Protein AF-A0A5B7CCW6-F1 (afdb_monomer)

Secondary structure (DSSP, 8-state):
-----PPPP---------TTS-SS-TTS----TT---B-TTSS-BBPTTT-SB--GGGGS----TTS----HHHHHHH-TTSTT--HHHHHHHHSTT--HHHHHHHHHHHHHHHHHHHHHHHHHHHHHHHHHHHHHHHHHHHHHHHHHHHH-TTTT-HHHHHHHHT-

Mean predicted aligned error: 13.98 Å

Organism: Davidia involucrata (NCBI:txid16924)

Solvent-accessible surface area (backbone atoms only — not comparable to full-atom values): 10488 Å² total; per-residue (Å²): 138,84,82,83,80,77,79,81,76,81,76,77,80,78,76,79,74,71,84,82,80,75,84,78,80,90,79,68,80,81,65,66,92,86,65,75,47,60,39,80,50,70,84,45,44,36,38,86,72,73,49,28,57,66,53,93,76,71,84,77,66,99,74,78,94,83,79,60,82,66,53,71,68,61,48,42,22,53,32,88,88,38,95,64,42,35,70,67,59,29,46,59,53,38,39,62,88,56,53,72,68,57,52,52,52,13,51,53,49,39,55,50,50,54,53,51,52,53,50,52,54,53,47,53,47,67,73,43,46,66,58,53,53,51,53,48,52,53,51,54,52,51,52,53,51,53,50,52,42,52,67,33,91,91,44,87,6,66,69,53,51,50,54,66,73,67,107

InterPro domains:
  IPR029175 Exocyst complex component EXOC2/Sec5 [PTHR13043] (1-166)
  IPR039481 Exocyst complex component EXOC2/Sec5, N-terminal domain [PF15469] (39-164)

Foldseek 3Di:
DDDDDDDDDPPPDPPDPPPPPPPDDPDDDDDDPPPQCQDLLNPATQDLQQRAHDDPPVPPDPDDPDDRRDDPLLSLCLDPPHPNHDPVSVCCRHVVPPDPVSVVSSVVVSVVVVVVVVVVVVVVCVVCVVVVVVVVVVVVVVVVVLVCQLPPCVHPRVVNVVVVVVD

Structure (mmCIF, N/CA/C/O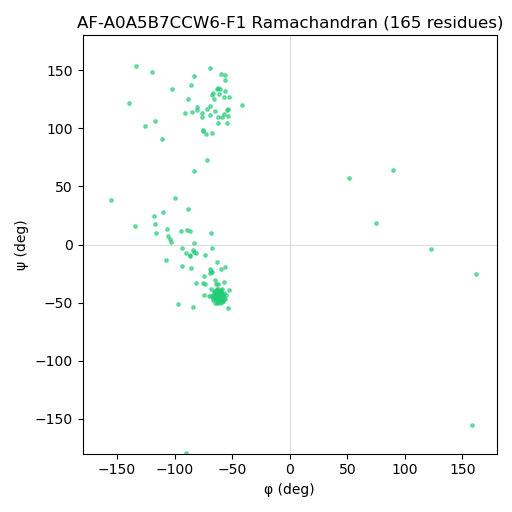 backbone):
data_AF-A0A5B7CCW6-F1
#
_entry.id   AF-A0A5B7CCW6-F1
#
loop_
_atom_site.group_PDB
_atom_site.id
_atom_site.type_symbol
_atom_site.label_atom_id
_atom_site.label_alt_id
_atom_site.label_comp_id
_atom_site.label_asym_id
_atom_site.label_entity_id
_atom_site.label_seq_id
_atom_site.pdbx_PDB_ins_code
_atom_site.Cartn_x
_atom_site.Cartn_y
_atom_site.Cartn_z
_atom_site.occupancy
_atom_site.B_iso_or_equiv
_atom_site.auth_seq_id
_atom_site.auth_comp_id
_atom_site.auth_asym_id
_atom_site.auth_atom_id
_atom_site.pdbx_PDB_model_num
ATOM 1 N N . MET A 1 1 ? 16.030 21.202 -33.478 1.00 41.12 1 MET A N 1
ATOM 2 C CA . MET A 1 1 ? 15.443 21.831 -32.276 1.00 41.12 1 MET A CA 1
ATOM 3 C C . MET A 1 1 ? 15.496 20.789 -31.166 1.00 41.12 1 MET A C 1
ATOM 5 O O . MET A 1 1 ? 14.876 19.748 -31.320 1.00 41.12 1 MET A O 1
ATOM 9 N N . ARG A 1 2 ? 16.360 20.967 -30.157 1.00 43.88 2 ARG A N 1
ATOM 10 C CA . ARG A 1 2 ? 16.484 20.041 -29.016 1.00 43.88 2 ARG A CA 1
ATOM 11 C C . ARG A 1 2 ? 15.536 20.531 -27.929 1.00 43.88 2 ARG A C 1
ATOM 13 O O . ARG A 1 2 ? 15.749 21.617 -27.403 1.00 43.88 2 ARG A O 1
ATOM 20 N N . GLU A 1 3 ? 14.499 19.761 -27.634 1.00 42.59 3 GLU A N 1
ATOM 21 C CA . GLU A 1 3 ? 13.598 20.063 -26.525 1.00 42.59 3 GLU A CA 1
ATOM 22 C C . GLU A 1 3 ? 14.232 19.599 -25.212 1.00 42.59 3 GLU A C 1
ATOM 24 O O . GLU A 1 3 ? 14.494 18.414 -24.997 1.00 42.59 3 GLU A O 1
ATOM 29 N N . THR A 1 4 ? 14.520 20.560 -24.341 1.00 48.72 4 THR A N 1
ATOM 30 C CA . THR A 1 4 ? 15.024 20.341 -22.987 1.00 48.72 4 THR A CA 1
ATOM 31 C C . THR A 1 4 ? 13.864 19.855 -22.117 1.00 48.72 4 THR A C 1
ATOM 33 O O . THR A 1 4 ? 13.042 20.649 -21.665 1.00 48.72 4 THR A O 1
ATOM 36 N N . LYS A 1 5 ? 13.753 18.541 -21.897 1.00 50.72 5 LYS A N 1
ATOM 37 C CA . LYS A 1 5 ? 12.711 17.973 -21.030 1.00 50.72 5 LYS A CA 1
ATOM 38 C C . LYS A 1 5 ? 13.092 18.208 -19.564 1.00 50.72 5 LYS A C 1
ATOM 40 O O . LYS A 1 5 ? 14.055 17.631 -19.066 1.00 50.72 5 LYS A O 1
ATOM 45 N N . ALA A 1 6 ? 12.359 19.097 -18.898 1.00 47.50 6 ALA A N 1
ATOM 46 C CA . ALA A 1 6 ? 12.534 19.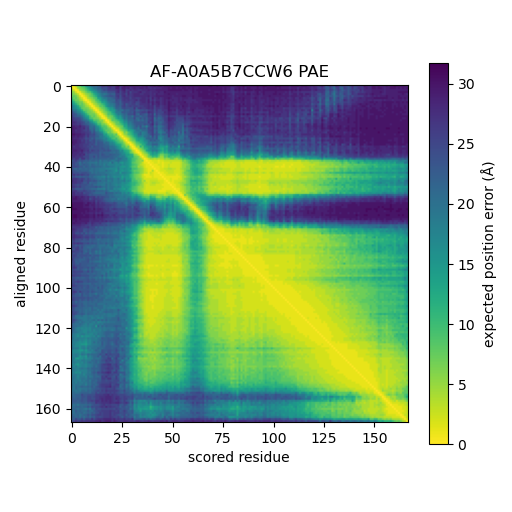409 -17.485 1.00 47.50 6 ALA A CA 1
ATOM 47 C C . ALA A 1 6 ? 12.263 18.175 -16.603 1.00 47.50 6 ALA A C 1
ATOM 49 O O . ALA A 1 6 ? 11.277 17.461 -16.791 1.00 47.50 6 ALA A O 1
ATOM 50 N N . VAL A 1 7 ? 13.144 17.947 -15.627 1.00 44.22 7 VAL A N 1
ATOM 51 C CA . VAL A 1 7 ? 12.974 16.955 -14.557 1.00 44.22 7 VAL A CA 1
ATOM 52 C C . VAL A 1 7 ? 11.818 17.413 -13.657 1.00 44.22 7 VAL A C 1
ATOM 54 O O . VAL A 1 7 ? 11.846 18.562 -13.206 1.00 44.22 7 VAL A O 1
ATOM 57 N N . PRO A 1 8 ? 10.805 16.578 -13.361 1.00 43.53 8 PRO A N 1
ATOM 58 C CA . PRO A 1 8 ? 9.762 16.976 -12.433 1.00 43.53 8 PRO A CA 1
ATOM 59 C C . PRO A 1 8 ? 10.354 17.046 -11.020 1.00 43.53 8 PRO A C 1
ATOM 61 O O . PRO A 1 8 ? 10.864 16.065 -10.479 1.00 43.53 8 PRO A O 1
ATOM 64 N N . VAL A 1 9 ? 10.302 18.242 -10.435 1.00 42.44 9 VAL A N 1
ATOM 65 C CA . VAL A 1 9 ? 10.602 18.494 -9.024 1.00 42.44 9 VAL A CA 1
ATOM 66 C C . VAL A 1 9 ? 9.685 17.625 -8.168 1.00 42.44 9 VAL A C 1
ATOM 68 O O . VAL A 1 9 ? 8.464 17.667 -8.318 1.00 42.44 9 VAL A O 1
ATOM 71 N N . ALA A 1 10 ? 10.277 16.854 -7.254 1.00 44.88 10 ALA A N 1
ATOM 72 C CA . ALA A 1 10 ? 9.551 16.104 -6.241 1.00 44.88 10 ALA A CA 1
ATOM 73 C C . ALA A 1 10 ? 8.617 17.051 -5.469 1.00 44.88 10 ALA A C 1
ATOM 75 O O . ALA A 1 10 ? 9.073 17.910 -4.709 1.00 44.88 10 ALA A O 1
ATOM 76 N N . GLN A 1 11 ? 7.304 16.909 -5.667 1.00 41.72 11 GLN A N 1
ATOM 77 C CA . GLN A 1 11 ? 6.317 17.594 -4.843 1.00 41.72 11 GLN A CA 1
ATOM 78 C C . GLN A 1 11 ? 6.477 17.099 -3.405 1.00 41.72 11 GLN A C 1
ATOM 80 O O . GLN A 1 11 ? 6.171 15.950 -3.082 1.00 41.72 11 GLN A O 1
ATOM 85 N N . LYS A 1 12 ? 6.973 17.981 -2.531 1.00 39.09 12 LYS A N 1
ATOM 86 C CA . LYS A 1 12 ? 6.888 17.795 -1.084 1.00 39.09 12 LYS A CA 1
ATOM 87 C C . LYS A 1 12 ? 5.412 17.645 -0.732 1.00 39.09 12 LYS A C 1
ATOM 89 O O . LYS A 1 12 ? 4.627 18.576 -0.880 1.00 39.09 12 LYS A O 1
ATOM 94 N N . PHE A 1 13 ? 5.049 16.446 -0.301 1.00 37.06 13 PHE A N 1
ATOM 95 C CA . PHE A 1 13 ? 3.718 16.119 0.178 1.00 37.06 13 PHE A CA 1
ATOM 96 C C . PHE A 1 13 ? 3.482 16.870 1.497 1.00 37.06 13 PHE A C 1
ATOM 98 O O . PHE A 1 13 ? 3.897 16.419 2.566 1.00 37.06 13 PHE A O 1
ATOM 105 N N . GLU A 1 14 ? 2.838 18.035 1.445 1.00 35.44 14 GLU A N 1
ATOM 106 C CA . GLU A 1 14 ? 2.277 18.656 2.644 1.00 35.44 14 GLU A CA 1
ATOM 107 C C . GLU A 1 14 ? 1.040 17.857 3.069 1.00 35.44 14 GLU A C 1
ATOM 109 O O . GLU A 1 14 ? -0.076 18.064 2.590 1.00 35.44 14 GLU A O 1
ATOM 114 N N . ARG A 1 15 ? 1.231 16.912 3.996 1.00 40.62 15 ARG A N 1
ATOM 115 C CA . ARG A 1 15 ? 0.126 16.398 4.809 1.00 40.62 15 ARG A CA 1
ATOM 116 C C . ARG A 1 15 ? -0.412 17.566 5.633 1.00 40.62 15 ARG A C 1
ATOM 118 O O . ARG A 1 15 ? 0.210 17.950 6.619 1.00 40.62 15 ARG A O 1
ATOM 125 N N . LYS A 1 16 ? -1.569 18.113 5.248 1.00 31.11 16 LYS A N 1
ATOM 126 C CA . LYS A 1 16 ? -2.377 18.967 6.129 1.00 31.11 16 LYS A CA 1
ATOM 127 C C . LYS A 1 16 ? -2.654 18.188 7.423 1.00 31.11 16 LYS A C 1
ATOM 129 O O . LYS A 1 16 ? -3.328 17.161 7.356 1.00 31.11 16 LYS A O 1
ATOM 134 N N . PRO A 1 17 ? -2.154 18.631 8.588 1.00 34.69 17 PRO A N 1
ATOM 135 C CA . PRO A 1 17 ? -2.534 18.032 9.852 1.00 34.69 17 PRO A CA 1
ATOM 136 C C . PRO A 1 17 ? -3.973 18.459 10.144 1.00 34.69 17 PRO A C 1
ATOM 138 O O . PRO A 1 17 ? -4.256 19.648 10.297 1.00 34.69 17 PRO A O 1
ATOM 141 N N . SER A 1 18 ? -4.893 17.499 10.192 1.00 35.81 18 SER A N 1
ATOM 142 C CA . SER A 1 18 ? -6.227 17.703 10.748 1.00 35.81 18 SER A CA 1
ATOM 143 C C . SER A 1 18 ? -6.075 18.277 12.159 1.00 35.81 18 SER A C 1
ATOM 145 O O . SER A 1 18 ? -5.487 17.662 13.049 1.00 35.81 18 SER A O 1
ATOM 147 N N . ALA A 1 19 ? -6.571 19.498 12.349 1.00 38.44 19 ALA A N 1
ATOM 148 C CA . ALA A 1 19 ? -6.339 20.339 13.523 1.00 38.44 19 ALA A CA 1
ATOM 149 C C . ALA A 1 19 ? -6.982 19.828 14.832 1.00 38.44 19 ALA A C 1
ATOM 151 O O . ALA A 1 19 ? -6.978 20.542 15.829 1.00 38.44 19 ALA A O 1
ATOM 152 N N . ILE A 1 20 ? -7.508 18.600 14.852 1.00 43.12 20 ILE A N 1
ATOM 153 C CA . ILE A 1 20 ? -8.193 18.008 16.009 1.00 43.12 20 ILE A CA 1
ATOM 154 C C . ILE A 1 20 ? -7.230 17.175 16.881 1.00 43.12 20 ILE A C 1
ATOM 156 O O . ILE A 1 20 ? -7.482 17.001 18.064 1.00 43.12 20 ILE A O 1
ATOM 160 N N . ALA A 1 21 ? -6.065 16.759 16.370 1.00 43.16 21 ALA A N 1
ATOM 161 C CA . ALA A 1 21 ? -5.155 15.851 17.088 1.00 43.16 21 ALA A CA 1
ATOM 162 C C . ALA A 1 21 ? -4.032 16.540 17.903 1.00 43.16 21 ALA A C 1
ATOM 164 O O . ALA A 1 21 ? -3.069 15.891 18.301 1.00 43.16 21 ALA A O 1
ATOM 165 N N . ARG A 1 22 ? -4.077 17.868 18.104 1.00 42.81 22 ARG A N 1
ATOM 166 C CA . ARG A 1 22 ? -2.925 18.646 18.624 1.00 42.81 22 ARG A CA 1
ATOM 167 C C . ARG A 1 22 ? -2.979 19.061 20.095 1.00 42.81 22 ARG A C 1
ATOM 169 O O . ARG A 1 22 ? -2.055 19.730 20.550 1.00 42.81 22 ARG A O 1
ATOM 176 N N . LYS A 1 23 ? -4.004 18.686 20.855 1.00 41.53 23 LYS A N 1
ATOM 177 C CA . LYS A 1 23 ? -4.057 18.983 22.294 1.00 41.53 23 LYS A CA 1
ATOM 178 C C . LYS A 1 23 ? -3.911 17.681 23.082 1.00 41.53 23 LYS A C 1
ATOM 180 O O . LYS A 1 23 ? -4.915 17.041 23.336 1.00 41.53 23 LYS A O 1
ATOM 185 N N . GLY A 1 24 ? -2.679 17.288 23.431 1.00 42.97 24 GLY A N 1
ATOM 186 C CA . GLY A 1 24 ? -2.480 16.218 24.424 1.00 42.97 24 GLY A CA 1
ATOM 187 C C . GLY A 1 24 ? -1.116 15.519 24.491 1.00 42.97 24 GLY A C 1
ATOM 188 O O . GLY A 1 24 ? -0.748 15.040 25.552 1.00 42.97 24 GLY A O 1
ATOM 189 N N . LEU A 1 25 ? -0.312 15.475 23.424 1.00 47.47 25 LEU A N 1
ATOM 190 C CA . LEU A 1 25 ? 0.829 14.535 23.358 1.00 47.47 25 LEU A CA 1
ATOM 191 C C . LEU A 1 25 ? 2.206 15.143 23.697 1.00 47.47 25 LEU A C 1
ATOM 193 O O . LEU A 1 25 ? 3.196 14.839 23.037 1.00 47.47 25 LEU A O 1
ATOM 197 N N . THR A 1 26 ? 2.310 16.021 24.699 1.00 40.66 26 THR A N 1
ATOM 198 C CA . THR A 1 26 ? 3.587 16.708 25.003 1.00 40.66 26 THR A CA 1
ATOM 199 C C . THR A 1 26 ? 4.570 15.912 25.871 1.00 40.66 26 THR A C 1
ATOM 201 O O . THR A 1 26 ? 5.639 16.437 26.156 1.00 40.66 26 THR A O 1
ATOM 204 N N . ASN A 1 27 ? 4.265 14.671 26.277 1.00 42.88 27 ASN A N 1
ATOM 205 C CA . ASN A 1 27 ? 5.125 13.903 27.199 1.00 42.88 27 ASN A CA 1
ATOM 206 C C . ASN A 1 27 ? 5.391 12.434 26.824 1.00 42.88 27 ASN A C 1
ATOM 208 O O . ASN A 1 27 ? 5.893 11.673 27.649 1.00 42.88 27 ASN A O 1
ATOM 212 N N . LEU A 1 28 ? 5.135 12.013 25.584 1.00 46.28 28 LEU A N 1
ATOM 213 C CA . LEU A 1 28 ? 5.571 10.683 25.155 1.00 46.28 28 LEU A CA 1
ATOM 214 C C . LEU A 1 28 ? 7.056 10.732 24.782 1.00 46.28 28 LEU A C 1
ATOM 216 O O . LEU A 1 28 ? 7.448 11.463 23.869 1.00 46.28 28 LEU A O 1
ATOM 220 N N . GLN A 1 29 ? 7.882 9.958 25.501 1.00 44.41 29 GLN A N 1
ATOM 221 C CA . GLN A 1 29 ? 9.249 9.623 25.092 1.00 44.41 29 GLN A CA 1
ATOM 222 C C . GLN A 1 29 ? 9.234 9.321 23.593 1.00 44.41 29 GLN A C 1
ATOM 224 O O . GLN A 1 29 ? 8.503 8.438 23.148 1.00 44.41 29 GLN A O 1
ATOM 229 N N . SER A 1 30 ? 9.988 10.091 22.809 1.00 40.59 30 SER A N 1
ATOM 230 C CA . SER A 1 30 ? 9.966 9.975 21.357 1.00 40.59 30 SER A CA 1
ATOM 231 C C . SER A 1 30 ? 10.350 8.556 20.952 1.00 40.59 30 SER A C 1
ATOM 233 O O . SER A 1 30 ? 11.513 8.167 21.081 1.00 40.59 30 SER A O 1
ATOM 235 N N . PHE A 1 31 ? 9.380 7.794 20.450 1.00 44.81 31 PHE A N 1
ATOM 236 C CA . PHE A 1 31 ? 9.644 6.559 19.729 1.00 44.81 31 PHE A CA 1
ATOM 237 C C . PHE A 1 31 ? 10.584 6.865 18.551 1.00 44.81 31 PHE A C 1
ATOM 239 O O . PHE A 1 31 ? 10.514 7.961 17.976 1.00 44.81 31 PHE A O 1
ATOM 246 N N . PRO A 1 32 ? 11.485 5.937 18.176 1.00 46.84 32 PRO A N 1
ATOM 247 C CA . PRO A 1 32 ? 12.317 6.113 16.997 1.00 46.84 32 PRO A CA 1
ATOM 248 C C . PRO A 1 32 ? 11.415 6.438 15.804 1.00 46.84 32 PRO A C 1
ATOM 250 O O . PRO A 1 32 ? 10.410 5.772 15.543 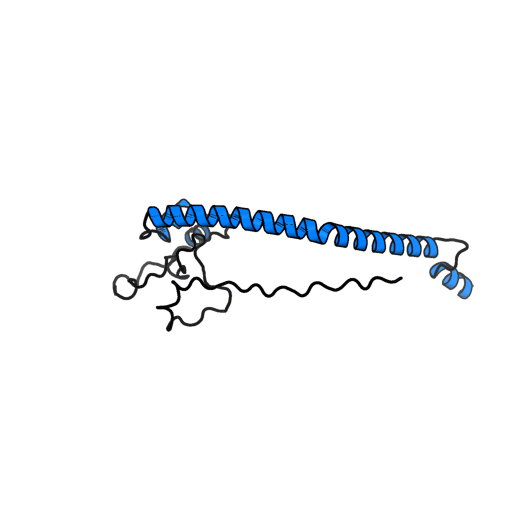1.00 46.84 32 PRO A O 1
ATOM 253 N N . ARG A 1 33 ? 11.753 7.543 15.142 1.00 43.12 33 ARG A N 1
ATOM 254 C CA . ARG A 1 33 ? 10.961 8.192 14.097 1.00 43.12 33 ARG A CA 1
ATOM 255 C C . ARG A 1 33 ? 10.650 7.159 13.001 1.00 43.12 33 ARG A C 1
ATOM 257 O O . ARG A 1 33 ? 11.543 6.794 12.248 1.00 43.12 33 ARG A O 1
ATOM 264 N N . GLY A 1 34 ? 9.410 6.660 12.957 1.00 53.41 34 GLY A N 1
ATOM 265 C CA . GLY A 1 34 ? 8.969 5.618 12.013 1.00 53.41 34 GLY A CA 1
ATOM 266 C C . GLY A 1 34 ? 8.377 4.335 12.621 1.00 53.41 34 GLY A C 1
ATOM 267 O O . GLY A 1 34 ? 7.915 3.497 11.855 1.00 53.41 34 GLY A O 1
ATOM 268 N N . MET A 1 35 ? 8.350 4.178 13.951 1.00 52.56 35 MET A N 1
ATOM 269 C CA . MET A 1 35 ? 7.768 3.008 14.648 1.00 52.56 35 MET A CA 1
ATOM 270 C C . MET A 1 35 ? 6.583 3.350 15.566 1.00 52.56 35 MET A C 1
ATOM 272 O O . MET A 1 35 ? 6.292 2.620 16.513 1.00 52.56 35 MET A O 1
ATOM 276 N N . GLU A 1 36 ? 5.872 4.448 15.315 1.00 67.56 36 GLU A N 1
ATOM 277 C CA . GLU A 1 36 ? 4.561 4.627 15.944 1.00 67.56 36 GLU A CA 1
ATOM 278 C C . GLU A 1 36 ? 3.648 3.528 15.386 1.00 67.56 36 GLU A C 1
ATOM 280 O O . GLU A 1 36 ? 3.411 3.472 14.178 1.00 67.56 36 GLU A O 1
ATOM 285 N N . CYS A 1 37 ? 3.196 2.603 16.239 1.00 78.38 37 CYS A N 1
ATOM 286 C CA . CYS A 1 37 ? 2.234 1.570 15.859 1.00 78.38 37 CYS A CA 1
ATOM 287 C C . CYS A 1 37 ? 0.872 2.243 15.669 1.00 78.38 37 CYS A C 1
ATOM 289 O O . CYS A 1 37 ? 0.002 2.168 16.528 1.00 78.38 37 CYS A O 1
ATOM 291 N N . ILE A 1 38 ? 0.730 2.988 14.576 1.00 88.62 38 ILE A N 1
ATOM 292 C CA . ILE A 1 38 ? -0.506 3.676 14.226 1.00 88.62 38 ILE A CA 1
ATOM 293 C C . ILE A 1 38 ? -1.544 2.608 13.904 1.00 88.62 38 ILE A C 1
ATOM 295 O O . ILE A 1 38 ? -1.277 1.678 13.135 1.00 88.62 38 ILE A O 1
ATOM 299 N N . ASP A 1 39 ? -2.713 2.751 14.515 1.00 91.62 39 ASP A N 1
ATOM 300 C CA . ASP A 1 39 ? -3.848 1.883 14.265 1.00 91.62 39 ASP A CA 1
ATOM 301 C C . ASP A 1 39 ? -4.298 1.978 12.789 1.00 91.62 39 ASP A C 1
ATOM 303 O O . ASP A 1 39 ? -4.510 3.088 12.289 1.00 91.62 39 ASP A O 1
ATOM 307 N N . PRO A 1 40 ? -4.464 0.846 12.074 1.00 92.25 40 PRO A N 1
ATOM 308 C CA . PRO A 1 40 ? -4.963 0.827 10.699 1.00 92.25 40 PRO A CA 1
ATOM 309 C C . PRO A 1 40 ? -6.370 1.420 10.530 1.00 92.25 40 PRO A C 1
ATOM 311 O O . PRO A 1 40 ? -6.704 1.822 9.415 1.00 92.25 40 PRO A O 1
ATOM 314 N N . LEU A 1 41 ? -7.188 1.499 11.587 1.00 94.06 41 LEU A N 1
ATOM 315 C CA . LEU A 1 41 ? -8.486 2.185 11.545 1.00 94.06 41 LEU A CA 1
ATOM 316 C C . LEU A 1 41 ? -8.372 3.705 11.756 1.00 94.06 41 LEU A C 1
ATOM 318 O O . LEU A 1 41 ? -9.353 4.425 11.576 1.00 94.06 41 LEU A O 1
ATOM 322 N N . GLY A 1 42 ? -7.176 4.211 12.071 1.00 90.94 42 GLY A N 1
ATOM 323 C CA . GLY A 1 42 ? -6.907 5.635 12.260 1.00 90.94 42 GLY A CA 1
ATOM 324 C C . GLY A 1 42 ? -7.429 6.201 13.581 1.00 90.94 42 GLY A C 1
ATOM 325 O O . GLY A 1 42 ? -7.563 7.419 13.693 1.00 90.94 42 GLY A O 1
ATOM 326 N N . LEU A 1 43 ? -7.718 5.347 14.567 1.00 91.06 43 LEU A N 1
ATOM 327 C CA . LEU A 1 43 ? -8.310 5.740 15.849 1.00 91.06 43 LEU A CA 1
ATOM 328 C C . LEU A 1 43 ? -7.267 6.086 16.920 1.00 91.06 43 LEU A C 1
ATOM 330 O O . LEU A 1 43 ? -7.628 6.593 17.979 1.00 91.06 43 LEU A O 1
ATOM 334 N N . GLY A 1 44 ? -5.974 5.867 16.658 1.00 90.12 44 GLY A N 1
ATOM 335 C CA . GLY A 1 44 ? -4.912 6.316 17.556 1.00 90.12 44 GLY A CA 1
ATOM 336 C C . GLY A 1 44 ? -3.589 5.570 17.416 1.00 90.12 44 GLY A C 1
ATOM 337 O O . GLY A 1 44 ? -3.251 5.024 16.363 1.00 90.12 44 GLY A O 1
ATOM 338 N N . ILE A 1 45 ? -2.823 5.584 18.507 1.00 90.75 45 ILE A N 1
ATOM 339 C CA . ILE A 1 45 ? -1.546 4.880 18.644 1.00 90.75 45 ILE A CA 1
ATOM 340 C C . ILE A 1 45 ? -1.788 3.615 19.469 1.00 90.75 45 ILE A C 1
ATOM 342 O O . ILE A 1 45 ? -2.431 3.664 20.515 1.00 90.75 45 ILE A O 1
ATOM 346 N N . ILE A 1 46 ? -1.255 2.489 19.007 1.00 90.62 46 ILE A N 1
ATOM 347 C CA . ILE A 1 46 ? -1.273 1.211 19.715 1.00 90.62 46 ILE A CA 1
ATOM 348 C C . ILE A 1 46 ? -0.033 1.137 20.610 1.00 90.62 46 ILE A C 1
ATOM 350 O O . ILE A 1 46 ? 1.098 1.267 20.136 1.00 90.62 46 ILE A O 1
ATOM 354 N N . ASP A 1 47 ? -0.228 0.891 21.904 1.00 87.94 47 ASP A N 1
ATOM 355 C CA . ASP A 1 47 ? 0.869 0.622 22.825 1.00 87.94 47 ASP A CA 1
ATOM 356 C C . ASP A 1 47 ? 1.563 -0.699 22.465 1.00 87.94 47 ASP A C 1
ATOM 358 O O . ASP A 1 47 ? 0.949 -1.765 22.389 1.00 87.94 47 ASP A O 1
ATOM 362 N N . ASN A 1 48 ? 2.878 -0.641 22.272 1.00 84.75 48 ASN A N 1
ATOM 363 C CA . ASN A 1 48 ? 3.656 -1.772 21.780 1.00 84.75 48 ASN A CA 1
ATOM 364 C C . ASN A 1 48 ? 3.762 -2.919 22.801 1.00 84.75 48 ASN A C 1
ATOM 366 O O . ASN A 1 48 ? 4.001 -4.061 22.405 1.00 84.75 48 ASN A O 1
ATOM 370 N N . LYS A 1 49 ? 3.616 -2.641 24.103 1.00 83.69 49 LYS A N 1
ATOM 371 C CA . LYS A 1 49 ? 3.722 -3.665 25.154 1.00 83.69 49 LYS A CA 1
ATOM 372 C C . LYS A 1 49 ? 2.398 -4.401 25.331 1.00 83.69 49 LYS A C 1
ATOM 374 O O . LYS A 1 49 ? 2.360 -5.623 25.235 1.00 83.69 49 LYS A O 1
ATOM 379 N N . THR A 1 50 ? 1.324 -3.652 25.544 1.00 86.31 50 THR A N 1
ATOM 380 C CA . THR A 1 50 ? -0.006 -4.178 25.874 1.00 86.31 50 THR A CA 1
ATOM 381 C C . THR A 1 50 ? -0.832 -4.555 24.645 1.00 86.31 50 THR A C 1
ATOM 383 O O . THR A 1 50 ? -1.757 -5.364 24.773 1.00 86.31 50 THR A O 1
ATOM 386 N N . LEU A 1 51 ? -0.492 -4.010 23.467 1.00 89.31 51 LEU A N 1
ATOM 387 C CA . LEU A 1 51 ? -1.308 -4.060 22.251 1.00 89.31 51 LEU A CA 1
ATOM 388 C C . LEU A 1 51 ? -2.738 -3.594 22.529 1.00 89.31 51 LEU A C 1
ATOM 390 O O . LEU A 1 51 ? -3.701 -4.331 22.329 1.00 89.31 51 LEU A O 1
ATOM 394 N N . LYS A 1 52 ? -2.851 -2.365 23.031 1.00 90.12 52 LYS A N 1
ATOM 395 C CA . LYS A 1 52 ? -4.104 -1.637 23.243 1.00 90.12 52 LYS A CA 1
ATOM 396 C C . LYS A 1 52 ? -3.976 -0.218 22.709 1.00 90.12 52 LYS A C 1
ATOM 398 O O . LYS A 1 52 ? -2.867 0.310 22.648 1.00 90.12 52 LYS A O 1
ATOM 403 N N . LEU A 1 53 ? -5.092 0.397 22.330 1.00 91.06 53 LEU A N 1
ATOM 404 C CA . LEU A 1 53 ? -5.101 1.818 21.995 1.00 91.06 53 LEU A CA 1
ATOM 405 C C . LEU A 1 53 ? -4.730 2.667 23.217 1.00 91.06 53 LEU A C 1
ATOM 407 O O . LEU A 1 53 ? -5.254 2.468 24.312 1.00 91.06 53 LEU A O 1
ATOM 411 N N . ILE A 1 54 ? -3.831 3.628 23.014 1.00 87.50 54 ILE A N 1
ATOM 412 C CA . ILE A 1 54 ? -3.495 4.634 24.018 1.00 87.50 54 ILE A CA 1
ATOM 413 C C . ILE A 1 54 ? -4.630 5.659 24.044 1.00 87.50 54 ILE A C 1
ATOM 415 O O . ILE A 1 54 ? -4.829 6.400 23.083 1.00 87.50 54 ILE A O 1
ATOM 419 N N . THR A 1 55 ? -5.363 5.697 25.153 1.00 79.31 55 THR A N 1
ATOM 420 C CA . THR A 1 55 ? -6.421 6.682 25.424 1.00 79.31 55 THR A CA 1
ATOM 421 C C . THR A 1 55 ? -6.081 7.490 26.672 1.00 79.31 55 THR A C 1
ATOM 423 O O . THR A 1 55 ? -5.524 6.929 27.618 1.00 79.31 55 THR A O 1
ATOM 426 N N . ASP A 1 56 ? -6.496 8.757 26.728 1.00 63.47 56 ASP A N 1
ATOM 427 C CA . ASP A 1 56 ? -6.203 9.696 27.830 1.00 63.47 56 ASP A CA 1
ATOM 428 C C . ASP A 1 56 ? -6.644 9.197 29.226 1.00 63.47 56 ASP A C 1
ATOM 430 O O . ASP A 1 56 ? -6.140 9.646 30.251 1.00 63.47 56 ASP A O 1
ATOM 434 N N . HIS A 1 57 ? -7.558 8.225 29.295 1.00 55.12 57 HIS A N 1
ATOM 435 C CA . HIS A 1 57 ? -8.039 7.632 30.549 1.00 55.12 57 HIS A CA 1
ATOM 436 C C . HIS A 1 57 ? -7.117 6.550 31.142 1.00 55.12 57 HIS A C 1
ATOM 438 O O . HIS A 1 57 ? -7.344 6.095 32.267 1.00 55.12 57 HIS A O 1
ATOM 444 N N . SER A 1 58 ? -6.067 6.144 30.420 1.00 55.16 58 SER A N 1
ATOM 445 C CA . SER A 1 58 ? -5.209 5.015 30.803 1.00 55.16 58 SER A CA 1
ATOM 446 C C . SER A 1 58 ? -4.254 5.310 31.973 1.00 55.16 58 SER A C 1
ATOM 448 O O . SER A 1 58 ? -3.643 4.377 32.492 1.00 55.16 58 SER A O 1
ATOM 450 N N . GLU A 1 59 ? -4.127 6.565 32.420 1.00 48.38 59 GLU A N 1
ATOM 451 C CA . GLU A 1 59 ? -3.205 6.962 33.501 1.00 48.38 59 GLU A CA 1
ATOM 452 C C . GLU A 1 59 ? -3.765 6.759 34.929 1.00 48.38 59 GLU A C 1
ATOM 454 O O . GLU A 1 59 ? -3.046 6.957 35.905 1.00 48.38 59 GLU A O 1
ATOM 459 N N . SER A 1 60 ? -5.031 6.345 35.091 1.00 42.34 60 SER A N 1
ATOM 460 C 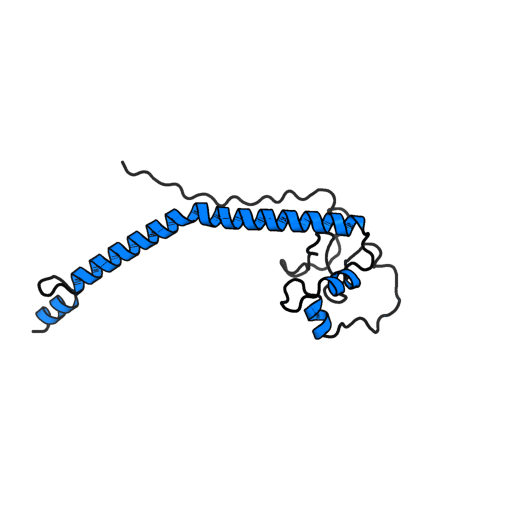CA . SER A 1 60 ? -5.728 6.393 36.395 1.00 42.34 60 SER A CA 1
ATOM 461 C C . SER A 1 60 ? -5.942 5.060 37.130 1.00 42.34 60 SER A C 1
ATOM 463 O O . SER A 1 60 ? -6.607 5.044 38.164 1.00 42.34 60 SER A O 1
ATOM 465 N N . SER A 1 61 ? -5.392 3.931 36.671 1.00 39.69 61 SER A N 1
ATOM 466 C CA . SER A 1 61 ? -5.598 2.640 37.355 1.00 39.69 61 SER A CA 1
ATOM 467 C C . SER A 1 61 ? -4.291 1.926 37.714 1.00 39.69 61 SER A C 1
ATOM 469 O O . SER A 1 61 ? -3.714 1.241 36.871 1.00 39.69 61 SER A O 1
ATOM 471 N N . PRO A 1 62 ? -3.847 1.986 38.986 1.00 44.06 62 PRO A N 1
ATOM 472 C CA . PRO A 1 62 ? -2.747 1.178 39.493 1.00 44.06 62 PRO A CA 1
ATOM 473 C C . PRO A 1 62 ? -3.271 -0.209 39.889 1.00 44.06 62 PRO A C 1
ATOM 475 O O . PRO A 1 62 ? -3.253 -0.586 41.060 1.00 44.06 62 PRO A O 1
ATOM 478 N N . SER A 1 63 ? -3.792 -0.987 38.935 1.00 42.97 63 SER A N 1
ATOM 479 C CA . SER A 1 63 ? -4.185 -2.365 39.235 1.00 42.97 63 SER A CA 1
ATOM 480 C C . SER A 1 63 ? -3.817 -3.336 38.113 1.00 42.97 63 SER A C 1
ATOM 482 O O . SER A 1 63 ? -4.296 -3.227 36.991 1.00 42.97 63 SER A O 1
ATOM 484 N N . LYS A 1 64 ? -3.004 -4.332 38.503 1.00 49.75 64 LYS A N 1
ATOM 485 C CA . LYS A 1 64 ? -2.564 -5.541 37.773 1.00 49.75 64 LYS A CA 1
ATOM 486 C C . LYS A 1 64 ? -1.280 -5.405 36.944 1.00 49.75 64 LYS A C 1
ATOM 488 O O . LYS A 1 64 ? -1.257 -5.627 35.743 1.00 49.75 64 LYS A O 1
ATOM 493 N N . ILE A 1 65 ? -0.180 -5.157 37.653 1.00 48.28 65 ILE A N 1
ATOM 494 C CA . ILE A 1 65 ? 1.200 -5.148 37.138 1.00 48.28 65 ILE A CA 1
ATOM 495 C C . ILE A 1 65 ? 1.738 -6.531 36.690 1.00 48.28 65 ILE A C 1
ATOM 497 O O . ILE A 1 65 ? 2.817 -6.581 36.117 1.00 48.28 65 ILE A O 1
ATOM 501 N N . ASP A 1 66 ? 1.005 -7.645 36.826 1.00 45.00 66 ASP A N 1
ATOM 502 C CA . ASP A 1 66 ? 1.628 -8.984 36.731 1.00 45.00 66 ASP A CA 1
ATOM 503 C C . ASP A 1 66 ? 1.194 -9.923 35.582 1.00 45.00 66 ASP A C 1
ATOM 505 O O . ASP A 1 66 ? 1.552 -11.101 35.602 1.00 45.00 66 ASP A O 1
ATOM 509 N N . LYS A 1 67 ? 0.430 -9.495 34.557 1.00 50.72 67 LYS A N 1
ATOM 510 C CA . LYS A 1 67 ? -0.055 -10.475 33.549 1.00 50.72 67 LYS A CA 1
ATOM 511 C C . LYS A 1 67 ? -0.406 -9.961 32.145 1.00 50.72 67 LYS A C 1
ATOM 513 O O . LYS A 1 67 ? -1.366 -10.443 31.557 1.00 50.72 67 LYS A O 1
ATOM 518 N N . ASP A 1 68 ? 0.340 -9.012 31.588 1.00 59.03 68 ASP A N 1
ATOM 519 C CA . ASP A 1 68 ? 0.084 -8.508 30.219 1.00 59.03 68 ASP A CA 1
ATOM 520 C C . ASP A 1 68 ? 1.245 -8.762 29.238 1.00 59.03 68 ASP A C 1
ATOM 522 O O . ASP A 1 68 ? 1.310 -8.164 28.165 1.00 59.03 68 ASP A O 1
ATOM 526 N N . TYR A 1 69 ? 2.160 -9.685 29.563 1.00 64.62 69 TYR A N 1
ATOM 527 C CA . TYR A 1 69 ? 3.100 -10.191 28.563 1.00 64.62 69 TYR A CA 1
ATOM 528 C C . TYR A 1 69 ? 2.354 -11.164 27.646 1.00 64.62 69 TYR A C 1
ATOM 530 O O . TYR A 1 69 ? 2.126 -12.323 27.994 1.00 64.62 69 TYR A O 1
ATOM 538 N N . LEU A 1 70 ? 1.913 -10.659 26.494 1.00 77.19 70 LEU A N 1
ATOM 539 C CA . LEU A 1 70 ? 1.288 -11.476 25.460 1.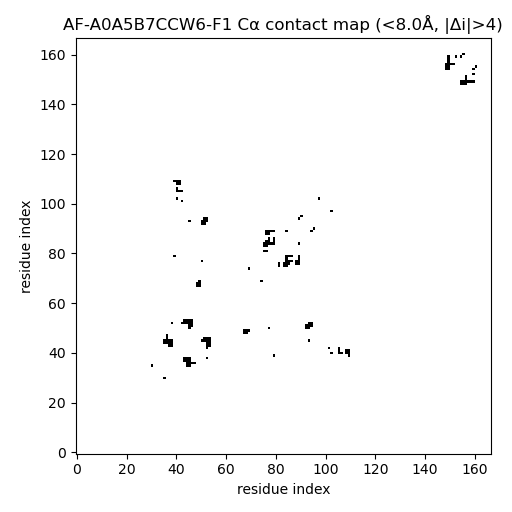00 77.19 70 LEU A CA 1
ATOM 540 C C . LEU A 1 70 ? 2.285 -12.532 24.991 1.00 77.19 70 LEU A C 1
ATOM 542 O O . LEU A 1 70 ? 3.449 -12.222 24.719 1.00 77.19 70 LEU A O 1
ATOM 546 N N . ASP A 1 71 ? 1.826 -13.777 24.883 1.00 86.62 71 ASP A N 1
ATOM 547 C CA . ASP A 1 71 ? 2.664 -14.823 24.325 1.00 86.62 71 ASP A CA 1
ATOM 548 C C . ASP A 1 71 ? 3.064 -14.453 22.881 1.00 86.62 71 ASP A C 1
ATOM 550 O O . ASP A 1 71 ? 2.290 -13.801 22.165 1.00 86.62 71 ASP A O 1
ATOM 554 N N . PRO A 1 72 ? 4.270 -14.840 22.425 1.00 89.25 72 PRO A N 1
ATOM 555 C CA . PRO A 1 72 ? 4.776 -14.425 21.118 1.00 89.25 72 PRO A CA 1
ATOM 556 C C . PRO A 1 72 ? 3.855 -14.803 19.951 1.00 89.25 72 PRO A C 1
ATOM 558 O O . PRO A 1 72 ? 3.765 -14.065 18.973 1.00 89.25 72 PRO A O 1
ATOM 561 N N . ASN A 1 73 ? 3.143 -15.925 20.065 1.00 90.50 73 ASN A N 1
ATOM 562 C CA . ASN A 1 73 ? 2.253 -16.423 19.023 1.00 90.50 73 ASN A CA 1
ATOM 563 C C . ASN A 1 73 ? 0.956 -15.597 18.939 1.00 90.50 73 ASN A C 1
ATOM 565 O O . ASN A 1 73 ? 0.532 -15.216 17.852 1.00 90.50 73 ASN A O 1
ATOM 569 N N . THR A 1 74 ? 0.346 -15.245 20.071 1.00 91.06 74 THR A N 1
ATOM 570 C CA . THR A 1 74 ? -0.795 -14.316 20.126 1.00 91.06 74 THR A CA 1
ATOM 571 C C . THR A 1 74 ? -0.386 -12.925 19.670 1.00 91.06 74 THR A C 1
ATOM 573 O O . THR A 1 74 ? -1.113 -12.284 18.912 1.00 91.06 74 THR A O 1
ATOM 576 N N . ARG A 1 75 ? 0.807 -12.469 20.068 1.00 91.44 75 ARG A N 1
ATOM 577 C CA . ARG A 1 75 ? 1.366 -11.196 19.612 1.00 91.44 75 ARG A CA 1
ATOM 578 C C . ARG A 1 75 ? 1.495 -11.156 18.090 1.00 91.44 75 ARG A C 1
ATOM 580 O O . ARG A 1 75 ? 1.107 -10.163 17.490 1.00 91.44 75 ARG A O 1
ATOM 587 N N . GLU A 1 76 ? 1.983 -12.225 17.466 1.00 93.12 76 GLU A N 1
ATOM 588 C CA . GLU A 1 76 ? 2.097 -12.335 16.006 1.00 93.12 76 GLU A CA 1
ATOM 589 C C . GLU A 1 76 ? 0.733 -12.243 15.303 1.00 93.12 76 GLU A C 1
ATOM 591 O O . GLU A 1 76 ? 0.621 -11.565 14.283 1.00 93.12 76 GLU A O 1
ATOM 596 N N . LYS A 1 77 ? -0.314 -12.857 15.869 1.00 94.94 77 LYS A N 1
ATOM 597 C CA . LYS A 1 77 ? -1.687 -12.785 15.334 1.00 94.94 77 LYS A CA 1
ATOM 598 C C . LYS A 1 77 ? -2.325 -11.401 15.460 1.00 94.94 77 LYS A C 1
ATOM 600 O O . LYS A 1 77 ? -3.243 -11.083 14.713 1.00 94.94 77 LYS A O 1
ATOM 605 N N . LEU A 1 78 ? -1.852 -10.573 16.388 1.00 92.94 78 LEU A N 1
ATOM 606 C CA . LEU A 1 78 ? -2.323 -9.199 16.580 1.00 92.94 78 LEU A CA 1
ATOM 607 C C . LEU A 1 78 ? -1.600 -8.180 15.685 1.00 92.94 78 LEU A C 1
ATOM 609 O O . LEU A 1 78 ? -2.014 -7.027 15.615 1.00 92.94 78 LEU A O 1
ATOM 613 N N . MET A 1 79 ? -0.528 -8.564 14.992 1.00 91.25 79 MET A N 1
ATOM 614 C CA . MET A 1 79 ? 0.191 -7.651 14.104 1.00 91.25 79 MET A CA 1
ATOM 615 C C . MET A 1 79 ? -0.469 -7.618 12.728 1.00 91.25 79 MET A C 1
ATOM 617 O O . MET A 1 79 ? -0.406 -8.596 11.992 1.00 91.25 79 MET A O 1
ATOM 621 N N . TYR A 1 80 ? -1.049 -6.479 12.338 1.00 90.38 80 TYR A N 1
ATOM 622 C CA . TYR A 1 80 ? -1.747 -6.328 11.047 1.00 90.38 80 TYR A CA 1
ATOM 623 C C . TYR A 1 80 ? -0.848 -6.498 9.810 1.00 90.38 80 TYR A C 1
ATOM 625 O O . TYR A 1 80 ? -1.346 -6.656 8.700 1.00 90.38 80 TYR A O 1
ATOM 633 N N . PHE A 1 81 ? 0.473 -6.448 9.986 1.00 89.12 81 PHE A N 1
ATOM 634 C CA . PHE A 1 81 ? 1.469 -6.710 8.943 1.00 89.12 81 PHE A CA 1
ATOM 635 C C . PHE A 1 81 ? 1.953 -8.171 8.916 1.00 89.12 81 PHE A C 1
ATOM 637 O O . PHE A 1 81 ? 2.775 -8.520 8.072 1.00 89.12 81 PHE A O 1
ATOM 644 N N . SER A 1 82 ? 1.487 -9.015 9.841 1.00 92.25 82 SER A N 1
ATOM 645 C CA . SER A 1 82 ? 1.813 -10.442 9.892 1.00 92.25 82 SER A CA 1
ATOM 646 C C . SER A 1 82 ? 0.923 -11.247 8.950 1.00 92.25 82 SER A C 1
ATOM 648 O O . SER A 1 82 ? -0.271 -10.986 8.829 1.00 92.25 82 SER A O 1
ATOM 650 N N . GLU A 1 83 ? 1.472 -12.299 8.346 1.00 94.81 83 GLU A N 1
ATOM 651 C CA . GLU A 1 83 ? 0.685 -13.265 7.569 1.00 94.81 83 GLU A CA 1
ATOM 652 C C . GLU A 1 83 ? -0.272 -14.085 8.447 1.00 94.81 83 GLU A C 1
ATOM 654 O O . GLU A 1 83 ? -1.293 -14.572 7.968 1.00 94.81 83 GLU A O 1
ATOM 659 N N . LYS A 1 84 ? 0.027 -14.213 9.747 1.00 95.81 84 LYS A N 1
ATOM 660 C CA . LYS A 1 84 ? -0.828 -14.913 10.720 1.00 95.81 84 LYS A CA 1
ATOM 661 C C . LYS A 1 84 ? -1.864 -13.998 11.374 1.00 95.81 84 LYS A C 1
ATOM 663 O O . LYS A 1 84 ? -2.441 -14.372 12.393 1.00 95.81 84 LYS A O 1
ATOM 668 N N . PHE A 1 85 ? -2.060 -12.797 10.835 1.00 96.19 85 PHE A N 1
ATOM 669 C CA . PHE A 1 85 ? -2.969 -11.804 11.385 1.00 96.19 85 PHE A CA 1
ATOM 670 C C . PHE A 1 85 ? -4.399 -12.341 11.542 1.00 96.19 85 PHE A C 1
ATOM 672 O O . PHE A 1 85 ? -4.982 -12.895 10.610 1.00 96.19 85 PHE A O 1
ATOM 679 N N . ASP A 1 86 ? -4.984 -12.117 12.717 1.00 96.88 86 ASP A N 1
ATOM 680 C CA . ASP A 1 86 ? -6.378 -12.418 13.018 1.00 96.88 86 ASP A CA 1
ATOM 681 C C . ASP A 1 86 ? -7.129 -11.120 13.336 1.00 96.88 86 ASP A C 1
ATOM 683 O O . ASP A 1 86 ? -6.998 -10.537 14.414 1.00 96.88 86 ASP A O 1
ATOM 687 N N . ALA A 1 87 ? -7.964 -10.688 12.389 1.00 95.69 87 ALA A N 1
ATOM 688 C CA . ALA A 1 87 ? -8.742 -9.460 12.505 1.00 95.69 87 ALA A CA 1
ATOM 689 C C . ALA A 1 87 ? -9.738 -9.480 13.677 1.00 95.69 87 ALA A C 1
ATOM 691 O O . ALA A 1 87 ? -9.973 -8.443 14.297 1.00 95.69 87 ALA A O 1
ATOM 692 N N . LYS A 1 88 ? -10.326 -10.638 14.009 1.00 96.31 88 LYS A N 1
ATOM 693 C CA . LYS A 1 88 ? -11.278 -10.729 15.128 1.00 96.31 88 LYS A CA 1
ATOM 694 C C . LYS A 1 88 ? -10.544 -10.564 16.449 1.00 96.31 88 LYS A C 1
ATOM 696 O O . LYS A 1 88 ? -10.993 -9.811 17.312 1.00 96.31 88 LYS A O 1
ATOM 701 N N . LEU A 1 89 ? -9.399 -11.232 16.578 1.00 95.38 89 LEU A N 1
ATOM 702 C CA . LEU A 1 89 ? -8.548 -11.120 17.756 1.00 95.38 89 LEU A CA 1
ATOM 703 C C . LEU A 1 89 ? -8.026 -9.687 17.920 1.00 95.38 89 LEU A C 1
ATOM 705 O O . LEU A 1 89 ? -8.113 -9.133 19.015 1.00 95.38 89 LEU A O 1
ATOM 709 N N . PHE A 1 90 ? -7.578 -9.069 16.824 1.00 95.19 90 PHE A N 1
ATOM 710 C CA . PHE A 1 90 ? -7.156 -7.669 16.777 1.00 95.19 90 PHE A CA 1
ATOM 711 C C . PHE A 1 90 ? -8.230 -6.728 17.319 1.00 95.19 90 PHE A C 1
ATOM 713 O O . PHE A 1 90 ? -7.973 -6.002 18.277 1.00 95.19 90 PHE A O 1
ATOM 720 N N . LEU A 1 91 ? -9.449 -6.793 16.776 1.00 95.19 91 LEU A N 1
ATOM 721 C CA . LEU A 1 91 ? -10.560 -5.953 17.227 1.00 95.19 91 LEU A CA 1
ATOM 722 C C . LEU A 1 91 ? -10.894 -6.205 18.701 1.00 95.19 91 LEU A C 1
ATOM 724 O O . LEU A 1 91 ? -11.038 -5.260 19.468 1.00 95.19 91 LEU A O 1
ATOM 728 N N . SER A 1 92 ? -10.941 -7.469 19.128 1.00 93.50 92 SER A N 1
ATOM 729 C CA . SER A 1 92 ? -11.274 -7.808 20.517 1.00 93.50 92 SER A CA 1
ATOM 730 C C . SER A 1 92 ? -10.249 -7.310 21.540 1.00 93.50 92 SER A C 1
ATOM 732 O O . SER A 1 92 ? -10.614 -7.030 22.680 1.00 93.50 92 SER A O 1
ATOM 734 N N . ARG A 1 93 ? -8.968 -7.215 21.154 1.00 92.06 93 ARG A N 1
ATOM 735 C CA . ARG A 1 93 ? -7.873 -6.864 22.065 1.00 92.06 93 ARG A CA 1
ATOM 736 C C . ARG A 1 93 ? -7.505 -5.387 21.997 1.00 92.06 93 ARG A C 1
ATOM 738 O O . ARG A 1 93 ? -7.415 -4.746 23.040 1.00 92.06 93 ARG A O 1
ATOM 745 N N . ILE A 1 94 ? -7.270 -4.869 20.795 1.00 93.25 94 ILE A N 1
ATOM 746 C CA . ILE A 1 94 ? -6.776 -3.502 20.583 1.00 93.25 94 ILE A CA 1
ATOM 747 C C . ILE A 1 94 ? -7.918 -2.489 20.668 1.00 93.25 94 ILE A C 1
ATOM 749 O O . ILE A 1 94 ? -7.721 -1.396 21.196 1.00 93.25 94 ILE A O 1
ATOM 753 N N . HIS A 1 95 ? -9.114 -2.889 20.232 1.00 94.44 95 HIS A N 1
ATOM 754 C CA . HIS A 1 95 ? -10.317 -2.059 20.188 1.00 94.44 95 HIS A CA 1
ATOM 755 C C . HIS A 1 95 ? -11.382 -2.486 21.207 1.00 94.44 95 HIS A C 1
ATOM 757 O O . HIS A 1 95 ? -12.571 -2.267 20.987 1.00 94.44 95 HIS A O 1
ATOM 763 N N . GLN A 1 96 ? -10.965 -3.080 22.331 1.00 92.88 96 GLN A N 1
ATOM 764 C CA . GLN A 1 96 ? -11.877 -3.555 23.380 1.00 92.88 96 GLN A CA 1
ATOM 765 C C . GLN A 1 96 ? -12.854 -2.463 23.854 1.00 92.88 96 GLN A C 1
ATOM 767 O O . GLN A 1 96 ? -14.029 -2.746 24.071 1.00 92.88 96 GLN A O 1
ATOM 772 N N . ASP A 1 97 ? -12.363 -1.227 23.970 1.00 92.12 97 ASP A N 1
ATOM 773 C CA . ASP A 1 97 ? -13.113 -0.073 24.479 1.00 92.12 97 ASP A CA 1
ATOM 774 C C . ASP A 1 97 ? -13.512 0.916 23.360 1.00 92.12 97 ASP A C 1
ATOM 776 O O . ASP A 1 97 ? -13.895 2.053 23.625 1.00 92.12 97 ASP A O 1
ATOM 780 N N . THR A 1 98 ? -13.400 0.513 22.087 1.00 94.12 98 THR A N 1
ATOM 781 C CA . THR A 1 98 ? -13.776 1.352 20.935 1.00 94.12 98 THR A CA 1
ATOM 782 C C . THR A 1 98 ? -15.267 1.224 20.629 1.00 94.12 98 THR A C 1
ATOM 784 O O . THR A 1 98 ? -15.817 0.122 20.617 1.00 94.12 98 THR A O 1
ATOM 787 N N . SER A 1 99 ? -15.936 2.344 20.340 1.00 96.06 99 SER A N 1
ATOM 788 C CA . SER A 1 99 ? -17.361 2.329 20.004 1.00 96.06 99 SER A CA 1
ATOM 789 C C . SER A 1 99 ? -17.624 1.673 18.642 1.00 96.06 99 SER A C 1
ATOM 791 O O . SER A 1 99 ? -16.800 1.730 17.728 1.00 96.06 99 SER A O 1
ATOM 793 N N . ALA A 1 100 ? -18.810 1.080 18.472 1.00 96.12 100 ALA A N 1
ATOM 794 C CA . ALA A 1 100 ? -19.211 0.502 17.188 1.00 96.12 100 ALA A CA 1
ATOM 795 C C . ALA A 1 100 ? -19.209 1.546 16.053 1.00 96.12 100 ALA A C 1
ATOM 797 O O . ALA A 1 100 ? -18.770 1.246 14.946 1.00 96.12 100 ALA A O 1
ATOM 798 N N . ALA A 1 101 ? -19.627 2.782 16.346 1.00 97.56 101 ALA A N 1
ATOM 799 C CA . ALA A 1 101 ? -19.635 3.874 15.375 1.00 97.56 101 ALA A CA 1
ATOM 800 C C . ALA A 1 101 ? -18.216 4.242 14.905 1.00 97.56 101 ALA A C 1
ATOM 802 O O . ALA A 1 101 ? -17.995 4.435 13.709 1.00 97.56 101 ALA A O 1
ATOM 803 N N . ASP A 1 102 ? -17.246 4.281 15.823 1.00 96.31 102 ASP A N 1
ATOM 804 C CA . ASP A 1 102 ? -15.847 4.560 15.483 1.00 96.31 102 ASP A CA 1
ATOM 805 C C . ASP A 1 102 ? -15.227 3.418 14.669 1.00 96.31 102 ASP A C 1
ATOM 807 O O . ASP A 1 102 ? -14.491 3.669 13.715 1.00 96.31 102 ASP A O 1
ATOM 811 N N . LEU A 1 103 ? -15.566 2.161 14.985 1.00 96.25 103 LEU A N 1
ATOM 812 C CA . LEU A 1 103 ? -15.130 0.998 14.205 1.00 96.25 103 LEU A CA 1
ATOM 813 C C . LEU A 1 103 ? -15.688 1.017 12.777 1.00 96.25 103 LEU A C 1
ATOM 815 O O . LEU A 1 103 ? -14.958 0.738 11.824 1.00 96.25 103 LEU A O 1
ATOM 819 N N . GLU A 1 104 ? -16.963 1.367 12.606 1.00 97.44 104 GLU A N 1
ATOM 820 C CA . GLU A 1 104 ? -17.585 1.505 11.286 1.00 97.44 104 GLU A CA 1
ATOM 821 C C . GLU A 1 104 ? -16.952 2.646 10.480 1.00 97.44 104 GLU A C 1
ATOM 823 O O . GLU A 1 104 ? -16.589 2.460 9.313 1.00 97.44 104 GLU A O 1
ATOM 828 N N . ALA A 1 105 ? -16.755 3.809 11.108 1.00 97.31 105 ALA A N 1
ATOM 829 C CA . ALA A 1 105 ? -16.093 4.953 10.490 1.00 97.31 105 ALA A CA 1
ATOM 830 C C . ALA A 1 105 ? -14.648 4.620 10.081 1.00 97.31 105 ALA A C 1
ATOM 832 O O . ALA A 1 105 ? -14.248 4.890 8.944 1.00 97.31 105 ALA A O 1
ATOM 833 N N . GLY A 1 106 ? -13.891 3.966 10.966 1.00 95.62 106 GLY A N 1
ATOM 834 C CA . GLY A 1 106 ? -12.537 3.488 10.698 1.00 95.62 106 GLY A CA 1
ATOM 835 C C . GLY A 1 106 ? -12.492 2.466 9.559 1.00 95.62 106 GLY A C 1
ATOM 836 O O . GLY A 1 106 ? -11.645 2.553 8.671 1.00 95.62 106 GLY A O 1
ATOM 837 N N . GLY A 1 107 ? -13.461 1.547 9.501 1.00 96.31 107 GLY A N 1
ATOM 838 C CA . GLY A 1 107 ? -13.598 0.591 8.401 1.00 96.31 107 GLY A CA 1
ATOM 839 C C . GLY A 1 107 ? -13.851 1.265 7.046 1.00 96.31 107 GLY A C 1
ATOM 840 O O . GLY A 1 107 ? -13.244 0.896 6.034 1.00 96.31 107 GLY A O 1
ATOM 841 N N . LEU A 1 108 ? -14.707 2.292 7.009 1.00 97.38 108 LEU A N 1
ATOM 842 C CA . LEU A 1 108 ? -14.951 3.093 5.803 1.00 97.38 108 LEU A CA 1
ATOM 843 C C . LEU A 1 108 ? -13.713 3.894 5.381 1.00 97.38 108 LEU A C 1
ATOM 845 O O . LEU A 1 108 ? -13.399 3.959 4.183 1.00 97.38 108 LEU A O 1
ATOM 849 N N . ALA A 1 109 ? -12.995 4.473 6.345 1.00 95.25 109 ALA A N 1
ATOM 850 C CA . ALA A 1 109 ? -11.752 5.195 6.103 1.00 95.25 109 ALA A CA 1
ATOM 851 C C . ALA A 1 109 ? -10.681 4.268 5.508 1.00 95.25 109 ALA A C 1
ATOM 853 O O . ALA A 1 109 ? -10.139 4.570 4.442 1.00 95.25 109 ALA A O 1
ATOM 854 N N . LEU A 1 110 ? -10.458 3.097 6.113 1.00 95.44 110 LEU A N 1
ATOM 855 C CA . LEU A 1 110 ? -9.503 2.094 5.636 1.00 95.44 110 LEU A CA 1
ATOM 856 C C . LEU A 1 110 ? -9.835 1.615 4.215 1.00 95.44 110 LEU A C 1
ATOM 858 O O . LEU A 1 110 ? -8.960 1.541 3.350 1.00 95.44 110 LEU A O 1
ATOM 862 N N . LYS A 1 111 ? -11.114 1.343 3.931 1.00 96.56 111 LYS A N 1
ATOM 863 C CA . LYS A 1 111 ? -11.568 0.959 2.584 1.00 96.56 111 LYS A CA 1
ATOM 864 C C . LYS A 1 111 ? -11.285 2.052 1.550 1.00 96.56 111 LYS A C 1
ATOM 866 O O . LYS A 1 111 ? -10.891 1.755 0.418 1.00 96.56 111 LYS A O 1
ATOM 871 N N . THR A 1 112 ? -11.489 3.310 1.930 1.00 96.19 112 THR A N 1
ATOM 872 C CA . THR A 1 112 ? -11.234 4.467 1.066 1.00 96.19 112 THR A CA 1
ATOM 873 C C . THR A 1 112 ? -9.738 4.647 0.811 1.00 96.19 112 THR A C 1
ATOM 875 O O . THR A 1 112 ? -9.344 4.812 -0.346 1.00 96.19 112 THR A O 1
ATOM 878 N N . ASP A 1 113 ? -8.901 4.534 1.846 1.00 94.44 113 ASP A N 1
ATOM 879 C CA . ASP A 1 113 ? -7.443 4.619 1.716 1.00 94.44 113 ASP A CA 1
ATOM 880 C C . ASP A 1 113 ? -6.889 3.502 0.823 1.00 94.44 113 ASP A C 1
ATOM 882 O O . ASP A 1 113 ? -6.147 3.774 -0.121 1.00 94.44 113 ASP A O 1
ATOM 886 N N . LEU A 1 114 ? -7.333 2.253 1.011 1.00 94.12 114 LEU A N 1
ATOM 887 C CA . LEU A 1 114 ? -6.933 1.129 0.154 1.00 94.12 114 LEU A CA 1
ATOM 888 C C . LEU A 1 114 ? -7.252 1.379 -1.325 1.00 94.12 114 LEU A C 1
ATOM 890 O O . LEU A 1 114 ? -6.425 1.103 -2.204 1.00 94.12 114 LEU A O 1
ATOM 894 N N . LYS A 1 115 ? -8.431 1.941 -1.617 1.00 96.12 115 LYS A N 1
ATOM 895 C CA . LYS A 1 115 ? -8.806 2.325 -2.983 1.00 96.12 115 LYS A CA 1
ATOM 896 C C . LYS A 1 115 ? -7.895 3.437 -3.512 1.00 96.12 115 LYS A C 1
ATOM 898 O O . LYS A 1 115 ? -7.395 3.323 -4.633 1.00 96.12 115 LYS A O 1
ATOM 903 N N . GLY A 1 116 ? -7.645 4.468 -2.705 1.00 96.06 116 GLY A N 1
ATOM 904 C CA . GLY A 1 116 ? -6.755 5.579 -3.042 1.00 96.06 116 GLY A CA 1
ATOM 905 C C . GLY A 1 116 ? -5.331 5.115 -3.350 1.00 96.06 116 GLY A C 1
ATOM 906 O O . GLY A 1 116 ? -4.799 5.421 -4.416 1.00 96.06 116 GLY A O 1
ATOM 907 N N . ARG A 1 117 ? -4.736 4.290 -2.483 1.00 96.00 117 ARG A N 1
ATOM 908 C CA . ARG A 1 117 ? -3.388 3.727 -2.666 1.00 96.00 117 ARG A CA 1
ATOM 909 C C . ARG A 1 117 ? -3.296 2.822 -3.888 1.00 96.00 117 ARG A C 1
ATOM 911 O O . ARG A 1 117 ? -2.316 2.882 -4.630 1.00 96.00 117 ARG A O 1
ATOM 918 N N . THR A 1 118 ? -4.330 2.021 -4.145 1.00 96.19 118 THR A N 1
ATOM 919 C CA . THR A 1 118 ? -4.405 1.200 -5.361 1.00 96.19 118 THR A CA 1
ATOM 920 C C . THR A 1 118 ? -4.391 2.074 -6.614 1.00 96.19 118 THR A C 1
ATOM 922 O O . THR A 1 118 ? -3.675 1.777 -7.572 1.00 96.19 118 THR A O 1
ATOM 925 N N . GLN A 1 119 ? -5.146 3.174 -6.614 1.00 97.44 119 GLN A N 1
ATOM 926 C CA . GLN A 1 119 ? -5.167 4.120 -7.726 1.00 97.44 119 GLN A CA 1
ATOM 927 C C . GLN A 1 119 ? -3.830 4.8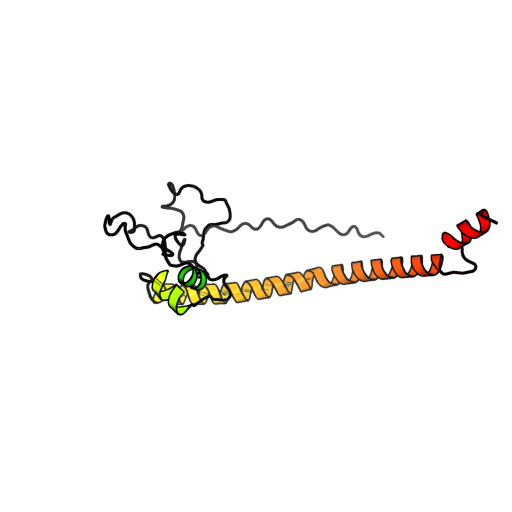51 -7.888 1.00 97.44 119 GLN A C 1
ATOM 929 O O . GLN A 1 119 ? -3.339 4.944 -9.008 1.00 97.44 119 GLN A O 1
ATOM 934 N N . GLN A 1 120 ? -3.208 5.301 -6.797 1.00 96.69 120 GLN A N 1
ATOM 935 C CA . GLN A 1 120 ? -1.881 5.927 -6.827 1.00 96.69 120 GLN A CA 1
ATOM 936 C C . GLN A 1 120 ? -0.827 4.989 -7.420 1.00 96.69 120 GLN A C 1
ATOM 938 O O . GLN A 1 120 ? -0.051 5.405 -8.272 1.00 96.69 120 GLN A O 1
ATOM 943 N N . LYS A 1 121 ? -0.838 3.702 -7.046 1.00 96.81 121 LYS A N 1
ATOM 944 C CA . LYS A 1 121 ? 0.076 2.706 -7.626 1.00 96.81 121 LYS A CA 1
ATOM 945 C C . LYS A 1 121 ? -0.153 2.534 -9.129 1.00 96.81 121 LYS A C 1
ATOM 947 O O . LYS A 1 121 ? 0.809 2.483 -9.890 1.00 96.81 121 LYS A O 1
ATOM 952 N N . LYS A 1 122 ? -1.414 2.473 -9.570 1.00 97.62 122 LYS A N 1
ATOM 953 C CA . LYS A 1 122 ? -1.753 2.417 -11.003 1.00 97.62 122 LYS A CA 1
ATOM 954 C C . LYS A 1 122 ? -1.286 3.669 -11.743 1.00 97.62 122 LYS A C 1
ATOM 956 O O . LYS A 1 122 ? -0.740 3.549 -12.834 1.00 97.62 122 LYS A O 1
ATOM 961 N N . GLN A 1 123 ? -1.477 4.844 -11.148 1.00 96.88 123 GLN A N 1
ATOM 962 C CA . GLN A 1 123 ? -1.052 6.113 -11.726 1.00 96.88 123 GLN A CA 1
ATOM 963 C C . GLN A 1 123 ? 0.473 6.190 -11.837 1.00 96.88 123 GLN A C 1
ATOM 965 O O . GLN A 1 123 ? 0.973 6.542 -12.897 1.00 96.88 123 GLN A O 1
ATOM 970 N N . LEU A 1 124 ? 1.207 5.759 -10.807 1.00 97.12 124 LEU A N 1
ATOM 971 C CA . LEU A 1 124 ? 2.667 5.693 -10.833 1.00 97.12 124 LEU A CA 1
ATOM 972 C C . LEU A 1 124 ? 3.166 4.837 -12.000 1.00 97.12 124 LEU A C 1
ATOM 974 O O . LEU A 1 124 ? 4.048 5.262 -12.741 1.00 97.12 124 LEU A O 1
ATOM 978 N N . VAL A 1 125 ? 2.583 3.649 -12.189 1.00 96.69 125 VAL A N 1
ATOM 979 C CA . VAL A 1 125 ? 2.916 2.797 -13.338 1.00 96.69 125 VAL A CA 1
ATOM 980 C C . VAL A 1 125 ? 2.586 3.527 -14.636 1.00 96.69 125 VAL A C 1
ATOM 982 O O . VAL A 1 125 ? 3.455 3.647 -15.488 1.00 96.69 125 VAL A O 1
ATOM 985 N N . LYS A 1 126 ? 1.374 4.073 -14.767 1.00 97.00 126 LYS A N 1
ATOM 986 C CA . LYS A 1 126 ? 0.933 4.787 -15.972 1.00 97.00 126 LYS A CA 1
ATOM 987 C C . LYS A 1 126 ? 1.865 5.944 -16.354 1.0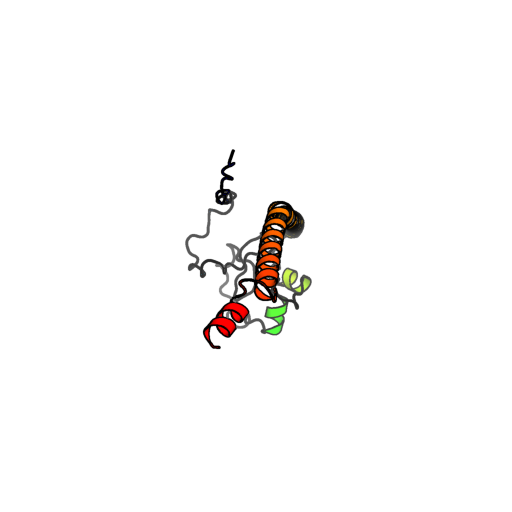0 97.00 126 LYS A C 1
ATOM 989 O O . LYS A 1 126 ? 2.171 6.099 -17.526 1.00 97.00 126 LYS A O 1
ATOM 994 N N . GLU A 1 127 ? 2.313 6.739 -15.387 1.00 97.44 127 GLU A N 1
ATOM 995 C CA . GLU A 1 127 ? 3.166 7.913 -15.624 1.00 97.44 127 GLU A CA 1
ATOM 996 C C . GLU A 1 127 ? 4.614 7.554 -15.965 1.00 97.44 127 GLU A C 1
ATOM 998 O O . GLU A 1 127 ? 5.292 8.323 -16.644 1.00 97.44 127 GLU A O 1
ATOM 1003 N N . ASN A 1 128 ? 5.099 6.399 -15.503 1.00 97.50 128 ASN A N 1
ATOM 1004 C CA . ASN A 1 128 ? 6.506 6.019 -15.642 1.00 97.50 128 ASN A CA 1
ATOM 1005 C C . ASN A 1 128 ? 6.748 4.913 -16.676 1.00 97.50 128 ASN A C 1
ATOM 1007 O O . ASN A 1 128 ? 7.895 4.699 -17.068 1.00 97.50 128 ASN A O 1
ATOM 1011 N N . PHE A 1 129 ? 5.701 4.220 -17.133 1.00 98.19 129 PHE A N 1
ATOM 1012 C CA . PHE A 1 129 ? 5.833 3.065 -18.020 1.00 98.19 129 PHE A CA 1
ATOM 1013 C C . PHE A 1 129 ? 6.513 3.418 -19.344 1.00 98.19 129 PHE A C 1
ATOM 1015 O O . PHE A 1 129 ? 7.486 2.767 -19.713 1.00 98.19 129 PHE A O 1
ATOM 1022 N N . ASP A 1 130 ? 6.085 4.490 -20.013 1.00 97.38 130 ASP A N 1
ATOM 1023 C CA . ASP A 1 130 ? 6.663 4.891 -21.303 1.00 97.38 130 ASP A CA 1
ATOM 1024 C C . ASP A 1 130 ? 8.147 5.255 -21.179 1.00 97.38 130 ASP A C 1
ATOM 1026 O O . ASP A 1 130 ? 8.958 4.914 -22.040 1.00 97.38 130 ASP A O 1
ATOM 1030 N N . CYS A 1 131 ? 8.523 5.911 -20.077 1.00 96.62 131 CYS A N 1
ATOM 1031 C CA . CYS A 1 131 ? 9.917 6.235 -19.787 1.00 96.62 131 CYS A CA 1
ATOM 1032 C C . CYS A 1 131 ? 10.743 4.957 -19.591 1.00 96.62 131 CYS A C 1
ATOM 1034 O O . CYS A 1 131 ? 11.797 4.803 -20.204 1.00 96.62 131 CYS A O 1
ATOM 1036 N N . PHE A 1 132 ? 10.234 4.008 -18.799 1.00 98.00 132 PHE A N 1
ATOM 1037 C CA . PHE A 1 132 ? 10.879 2.714 -18.587 1.00 98.00 132 PHE A CA 1
ATOM 1038 C C . PHE A 1 132 ? 11.071 1.943 -19.901 1.00 98.00 132 PHE A C 1
ATOM 1040 O O . PHE A 1 132 ? 12.176 1.481 -20.186 1.00 98.00 132 PHE A O 1
ATOM 1047 N N . VAL A 1 133 ? 10.024 1.847 -20.725 1.00 98.25 133 VAL A N 1
ATOM 1048 C CA . VAL A 1 133 ? 10.070 1.145 -22.015 1.00 98.25 133 VAL A CA 1
ATOM 1049 C C . VAL A 1 133 ? 11.037 1.826 -22.982 1.00 98.25 133 VAL A C 1
ATOM 1051 O O . VAL A 1 133 ? 11.827 1.142 -23.631 1.00 98.25 133 VAL A O 1
ATOM 1054 N N . SER A 1 134 ? 11.029 3.158 -23.053 1.00 98.31 134 SER A N 1
ATOM 1055 C CA . SER A 1 134 ? 11.934 3.929 -23.913 1.00 98.31 134 SER A CA 1
ATOM 1056 C C . SER A 1 134 ? 13.403 3.745 -23.518 1.00 98.31 134 SER A C 1
ATOM 1058 O O . SER A 1 134 ? 14.247 3.437 -24.365 1.00 98.31 134 SER A O 1
ATOM 1060 N N . CYS A 1 135 ? 13.706 3.841 -22.220 1.00 98.19 135 CYS A N 1
ATOM 1061 C CA . CYS A 1 135 ? 15.046 3.584 -21.696 1.00 98.19 135 CYS A CA 1
ATOM 1062 C C . CYS A 1 135 ? 15.496 2.152 -21.997 1.00 98.19 135 CYS A C 1
ATOM 1064 O O . CYS A 1 135 ? 16.593 1.964 -22.517 1.00 98.19 135 CYS A O 1
ATOM 1066 N N . LYS A 1 136 ? 14.643 1.153 -21.732 1.00 98.38 136 LYS A N 1
ATOM 1067 C CA . LYS A 1 136 ? 14.944 -0.251 -22.037 1.00 98.38 136 LYS A CA 1
ATOM 1068 C C . LYS A 1 136 ? 15.231 -0.450 -23.525 1.00 98.38 136 LYS A C 1
ATOM 1070 O O . LYS A 1 136 ? 16.253 -1.025 -23.864 1.00 98.38 136 LYS A O 1
ATOM 1075 N N . THR A 1 137 ? 14.373 0.074 -24.398 1.00 98.50 137 THR A N 1
ATOM 1076 C CA . THR A 1 137 ? 14.546 -0.029 -25.857 1.00 98.50 137 THR A CA 1
ATOM 1077 C C . THR A 1 137 ? 15.873 0.585 -26.298 1.00 98.50 137 THR A C 1
ATOM 1079 O O . THR A 1 137 ? 16.594 -0.008 -27.088 1.00 98.50 137 THR A O 1
ATOM 1082 N N . THR A 1 138 ? 16.238 1.744 -25.743 1.00 98.56 138 THR A N 1
ATOM 1083 C CA . THR A 1 138 ? 17.513 2.405 -26.056 1.00 98.56 138 THR A CA 1
ATOM 1084 C C . THR A 1 138 ? 18.714 1.569 -25.606 1.00 98.56 138 THR A C 1
ATOM 1086 O O . THR A 1 138 ? 19.704 1.481 -26.331 1.00 98.56 138 THR A O 1
ATOM 1089 N N . ILE A 1 139 ? 18.635 0.953 -24.421 1.00 98.50 139 ILE A N 1
ATOM 1090 C CA . ILE A 1 139 ? 19.678 0.056 -23.906 1.00 98.50 139 ILE A CA 1
ATOM 1091 C C . ILE A 1 139 ? 19.813 -1.167 -24.817 1.00 98.50 139 ILE A C 1
ATOM 1093 O O . ILE A 1 139 ? 20.919 -1.446 -25.274 1.00 98.50 139 ILE A O 1
ATOM 1097 N N . ASP A 1 140 ? 18.699 -1.831 -25.132 1.00 98.56 140 ASP A N 1
ATOM 1098 C CA . ASP A 1 140 ? 18.674 -3.017 -25.993 1.00 98.56 140 ASP A CA 1
ATOM 1099 C C . ASP A 1 140 ? 19.240 -2.703 -27.395 1.00 98.56 140 ASP A C 1
ATOM 1101 O O . ASP A 1 140 ? 20.027 -3.474 -27.946 1.00 98.56 140 ASP A O 1
ATOM 1105 N N . ASP A 1 141 ? 18.902 -1.540 -27.965 1.00 98.50 141 ASP A N 1
ATOM 1106 C CA . ASP A 1 141 ? 19.409 -1.091 -29.266 1.00 98.50 141 ASP A CA 1
ATOM 1107 C C . ASP A 1 141 ? 20.927 -0.875 -29.262 1.00 98.50 141 ASP A C 1
ATOM 1109 O O . ASP A 1 141 ? 21.618 -1.269 -30.208 1.00 98.50 141 ASP A O 1
ATOM 1113 N N . ILE A 1 142 ? 21.460 -0.227 -28.221 1.00 98.25 142 ILE A N 1
ATOM 1114 C CA . ILE A 1 142 ? 22.903 0.004 -28.080 1.00 98.25 142 ILE A CA 1
ATOM 1115 C C . ILE A 1 142 ? 23.623 -1.324 -27.869 1.00 98.25 142 ILE A C 1
ATOM 1117 O O . ILE A 1 142 ? 24.607 -1.586 -28.557 1.00 98.25 142 ILE A O 1
ATOM 1121 N N . GLU A 1 143 ? 23.126 -2.173 -26.969 1.00 97.94 143 GLU A N 1
ATOM 1122 C CA . GLU A 1 143 ? 23.706 -3.490 -26.710 1.00 97.94 143 GLU A CA 1
ATOM 1123 C C . GLU A 1 143 ? 23.754 -4.322 -27.997 1.00 97.94 143 GLU A C 1
ATOM 1125 O O . GLU A 1 143 ? 24.795 -4.873 -28.352 1.00 97.94 143 GLU A O 1
ATOM 1130 N N . SER A 1 144 ? 22.654 -4.342 -28.753 1.00 98.00 144 SER A N 1
ATOM 1131 C CA . SER A 1 144 ? 22.573 -5.044 -30.031 1.00 98.00 144 SER A CA 1
ATOM 1132 C C . SER A 1 144 ? 23.571 -4.499 -31.058 1.00 98.00 144 SER A C 1
ATOM 1134 O O . SER A 1 144 ? 24.188 -5.273 -31.788 1.00 98.00 144 SER A O 1
ATOM 1136 N N . LYS A 1 145 ? 23.766 -3.177 -31.128 1.00 95.69 145 LYS A N 1
ATOM 1137 C CA . LYS A 1 145 ? 24.769 -2.564 -32.017 1.00 95.69 145 LYS A CA 1
ATOM 1138 C C . LYS A 1 145 ? 26.195 -2.920 -31.608 1.00 95.69 145 LYS A C 1
ATOM 1140 O O . LYS A 1 145 ? 26.975 -3.293 -32.475 1.00 95.69 145 LYS A O 1
ATOM 1145 N N . LEU A 1 146 ? 26.521 -2.839 -30.319 1.00 95.06 146 LEU A N 1
ATOM 1146 C CA . LEU A 1 146 ? 27.848 -3.194 -29.809 1.00 95.06 146 LEU A CA 1
ATOM 1147 C C . LEU A 1 146 ? 28.167 -4.667 -30.068 1.00 95.06 146 LEU A C 1
ATOM 1149 O O . LEU A 1 146 ? 29.252 -4.982 -30.542 1.00 95.06 146 LEU A O 1
ATOM 1153 N N . ARG A 1 147 ? 27.194 -5.553 -29.838 1.00 94.06 147 ARG A N 1
ATOM 1154 C CA . ARG A 1 147 ? 27.330 -6.984 -30.110 1.00 94.06 147 ARG A CA 1
ATOM 1155 C C . ARG A 1 147 ? 27.617 -7.263 -31.586 1.00 94.06 147 ARG A C 1
ATOM 1157 O O . ARG A 1 147 ? 28.556 -7.983 -31.885 1.00 94.06 147 ARG A O 1
ATOM 1164 N N . ARG A 1 148 ? 26.874 -6.631 -32.505 1.00 92.50 148 ARG A N 1
ATOM 1165 C CA . ARG A 1 148 ? 27.130 -6.762 -33.952 1.00 92.50 148 ARG A CA 1
ATOM 1166 C C . ARG A 1 148 ? 28.528 -6.290 -34.350 1.00 92.50 148 ARG A C 1
ATOM 1168 O O . ARG A 1 148 ? 29.123 -6.911 -35.212 1.00 92.50 148 ARG A O 1
ATOM 1175 N N . ILE A 1 149 ? 29.033 -5.207 -33.752 1.00 90.88 149 ILE A N 1
ATOM 1176 C CA . ILE A 1 149 ? 30.391 -4.706 -34.029 1.00 90.88 149 ILE A CA 1
ATOM 1177 C C . ILE A 1 149 ? 31.447 -5.714 -33.566 1.00 90.88 149 ILE A C 1
ATOM 1179 O O . ILE A 1 149 ? 32.439 -5.916 -34.255 1.00 90.88 149 ILE A O 1
ATOM 1183 N N . GLU A 1 150 ? 31.243 -6.333 -32.403 1.00 90.69 150 GLU A N 1
ATOM 1184 C CA . GLU A 1 150 ? 32.194 -7.298 -31.849 1.00 90.69 150 GLU A CA 1
ATOM 1185 C C . GLU A 1 150 ? 32.174 -8.641 -32.595 1.00 90.69 150 GLU A C 1
ATOM 1187 O O . GLU A 1 150 ? 33.211 -9.281 -32.733 1.00 90.69 150 GLU A O 1
ATOM 1192 N N . GLU A 1 151 ? 31.005 -9.058 -33.085 1.00 88.31 151 GLU 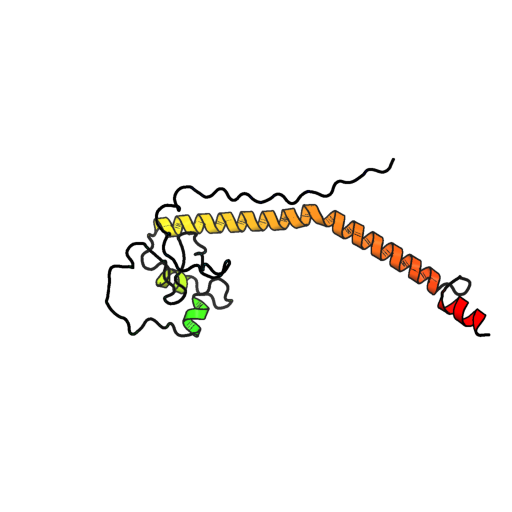A N 1
ATOM 1193 C CA . GLU A 1 151 ? 30.807 -10.324 -33.801 1.00 88.31 151 GLU A CA 1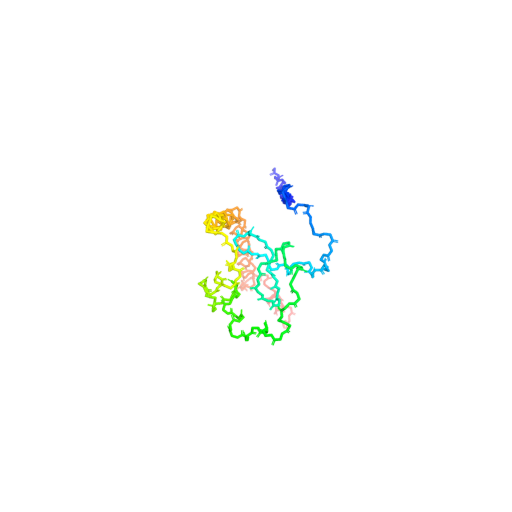
ATOM 1194 C C . GLU A 1 151 ? 31.084 -10.226 -35.312 1.00 88.31 151 GLU A C 1
ATOM 1196 O O . GLU A 1 151 ? 31.094 -11.257 -35.983 1.00 88.31 151 GLU A O 1
ATOM 1201 N N . ASP A 1 152 ? 31.294 -9.023 -35.858 1.00 87.50 152 ASP A N 1
ATOM 1202 C CA . ASP A 1 152 ? 31.596 -8.822 -37.277 1.00 87.50 152 ASP A CA 1
ATOM 1203 C C . ASP A 1 152 ? 32.998 -9.371 -37.614 1.00 87.50 152 ASP A C 1
ATOM 1205 O O . ASP A 1 152 ? 34.001 -8.797 -37.173 1.00 87.50 152 ASP A O 1
ATOM 1209 N N . PRO A 1 153 ? 33.097 -10.464 -38.399 1.00 78.88 153 PRO A N 1
ATOM 1210 C CA . PRO A 1 153 ? 34.372 -11.109 -38.699 1.00 78.88 153 PRO A CA 1
ATOM 1211 C C . PRO A 1 153 ? 35.280 -10.266 -39.600 1.00 78.88 153 PRO A C 1
ATOM 1213 O O . PRO A 1 153 ? 36.486 -10.492 -39.605 1.00 78.88 153 PRO A O 1
ATOM 1216 N N . GLU A 1 154 ? 34.727 -9.308 -40.349 1.00 80.88 154 GLU A N 1
ATOM 1217 C CA . GLU A 1 154 ? 35.491 -8.356 -41.170 1.00 80.88 154 GLU A CA 1
ATOM 1218 C C . GLU A 1 154 ? 35.549 -6.961 -40.519 1.00 80.88 154 GLU A C 1
ATOM 1220 O O . GLU A 1 154 ? 36.076 -6.005 -41.094 1.00 80.88 154 GLU A O 1
ATOM 1225 N N . GLY A 1 155 ? 35.005 -6.836 -39.306 1.00 78.75 155 GLY A N 1
ATOM 1226 C CA . GLY A 1 155 ? 34.817 -5.574 -38.612 1.00 78.75 155 GLY A CA 1
ATOM 1227 C C . GLY A 1 155 ? 35.986 -5.147 -37.724 1.00 78.75 155 GLY A C 1
ATOM 1228 O O . GLY A 1 155 ? 37.013 -5.811 -37.565 1.00 78.75 155 GLY A O 1
ATOM 1229 N N . ALA A 1 156 ? 35.799 -3.998 -37.074 1.00 80.25 156 ALA A N 1
ATOM 1230 C CA . ALA A 1 156 ? 36.726 -3.441 -36.086 1.00 80.25 156 ALA A CA 1
ATOM 1231 C C . ALA A 1 156 ? 36.435 -3.940 -34.655 1.00 80.25 156 ALA A C 1
ATOM 1233 O O . ALA A 1 156 ? 36.652 -3.204 -33.690 1.00 80.25 156 ALA A O 1
ATOM 1234 N N . GLY A 1 157 ? 35.906 -5.162 -34.518 1.00 85.75 157 GLY A N 1
ATOM 1235 C CA . GLY A 1 157 ? 35.661 -5.790 -33.221 1.00 85.75 157 GLY A CA 1
ATOM 1236 C C . GLY A 1 157 ? 36.946 -5.850 -32.397 1.00 85.75 157 GLY A C 1
ATOM 1237 O O . GLY A 1 157 ? 38.034 -6.065 -32.937 1.00 85.75 157 GLY A O 1
ATOM 1238 N N . THR A 1 158 ? 36.847 -5.636 -31.087 1.00 86.06 158 THR A N 1
ATOM 1239 C CA . THR A 1 158 ? 38.033 -5.521 -30.226 1.00 86.06 158 THR A CA 1
ATOM 1240 C C . THR A 1 158 ? 38.845 -6.813 -30.203 1.00 86.06 158 THR A C 1
ATOM 1242 O O . THR A 1 158 ? 40.072 -6.760 -30.287 1.00 86.06 158 THR A O 1
ATOM 1245 N N . SER A 1 159 ? 38.174 -7.967 -30.203 1.00 84.25 159 SER A N 1
ATOM 1246 C CA . SER A 1 159 ? 38.803 -9.287 -30.317 1.00 84.25 159 SER A CA 1
ATOM 1247 C C . SER A 1 159 ? 39.489 -9.486 -31.672 1.00 84.25 159 SER A C 1
ATOM 1249 O O . SER A 1 159 ? 40.602 -10.006 -31.729 1.00 84.25 159 SER A O 1
ATOM 1251 N N . HIS A 1 160 ? 38.860 -9.036 -32.764 1.00 83.56 160 HIS A N 1
ATOM 1252 C CA . HIS A 1 160 ? 39.434 -9.127 -34.108 1.00 83.56 160 HIS A CA 1
ATOM 1253 C C . HIS A 1 160 ? 40.699 -8.262 -34.229 1.00 83.56 160 HIS A C 1
ATOM 1255 O O . HIS A 1 160 ? 41.760 -8.769 -34.587 1.00 83.56 160 HIS A O 1
ATOM 1261 N N . LEU A 1 161 ? 40.629 -6.990 -33.818 1.00 84.56 161 LEU A N 1
ATOM 1262 C CA . LEU A 1 161 ? 41.784 -6.086 -33.799 1.00 84.56 161 LEU A CA 1
ATOM 1263 C C . LEU A 1 161 ? 42.921 -6.619 -32.917 1.00 84.56 161 LEU A C 1
ATOM 1265 O O . LEU A 1 161 ? 44.082 -6.574 -33.320 1.00 84.56 161 LEU A O 1
ATOM 1269 N N . PHE A 1 162 ? 42.598 -7.148 -31.734 1.00 85.62 162 PHE A N 1
ATOM 1270 C CA . PHE A 1 162 ? 43.578 -7.759 -30.837 1.00 85.62 162 PHE A CA 1
ATOM 1271 C C . PHE A 1 162 ? 44.304 -8.940 -31.496 1.00 85.62 162 PHE A C 1
ATOM 1273 O O . PHE A 1 162 ? 45.532 -8.998 -31.447 1.00 85.62 162 PHE A O 1
ATOM 1280 N N . ASN A 1 163 ? 43.569 -9.834 -32.165 1.00 85.00 163 ASN A N 1
ATOM 1281 C CA . ASN A 1 163 ? 44.153 -10.965 -32.888 1.00 85.00 163 ASN A CA 1
ATOM 1282 C C . ASN A 1 163 ? 45.028 -10.511 -34.067 1.00 85.00 163 ASN A C 1
ATOM 1284 O O . ASN A 1 163 ? 46.102 -11.068 -34.266 1.00 85.00 163 ASN A O 1
ATOM 1288 N N . CYS A 1 164 ? 44.623 -9.478 -34.816 1.00 83.50 164 CYS A N 1
ATOM 1289 C CA . CYS A 1 164 ? 45.437 -8.925 -35.905 1.00 83.50 164 CYS A CA 1
ATOM 1290 C C . CYS A 1 164 ? 46.754 -8.301 -35.417 1.00 83.50 164 CYS A C 1
ATOM 1292 O O . CYS A 1 164 ? 47.754 -8.357 -36.127 1.00 83.50 164 CYS A O 1
ATOM 1294 N N . ILE A 1 165 ? 46.763 -7.688 -34.229 1.00 86.25 165 ILE A N 1
ATOM 1295 C CA . ILE A 1 165 ? 47.967 -7.074 -33.643 1.00 86.25 165 ILE A CA 1
ATOM 1296 C C . ILE A 1 165 ? 48.925 -8.137 -33.086 1.00 86.25 165 ILE A C 1
ATOM 1298 O O . ILE A 1 165 ? 50.137 -7.940 -33.121 1.00 86.25 165 ILE A O 1
ATOM 1302 N N . GLN A 1 166 ? 48.394 -9.250 -32.574 1.00 82.25 166 GLN A N 1
ATOM 1303 C CA . GLN A 1 166 ? 49.166 -10.342 -31.969 1.00 82.25 166 GLN A CA 1
ATOM 1304 C C . GLN A 1 166 ? 49.681 -11.403 -32.957 1.00 82.25 166 GLN A C 1
ATOM 1306 O O . GLN A 1 166 ? 50.122 -12.448 -32.487 1.00 82.25 166 GLN A O 1
ATOM 1311 N N . GLY A 1 167 ? 49.606 -11.142 -34.271 1.00 57.41 167 GLY A N 1
ATOM 1312 C CA . GLY A 1 167 ? 49.993 -12.066 -35.350 1.00 57.41 167 GLY A CA 1
ATOM 1313 C C . GLY A 1 167 ? 51.161 -12.998 -35.041 1.00 57.41 167 GLY A C 1
ATOM 1314 O O . GLY A 1 167 ? 52.216 -12.501 -34.585 1.00 57.41 167 GLY A O 1
#

Radius of gyration: 28.9 Å; Cα contacts (8 Å, |Δi|>4): 91; chains: 1; bounding box: 70×38×81 Å

Sequence (167 aa):
MRETKAVPVAQKFERKPSAIARKGLTNLQSFPRGMECIDPLGLGIIDNKTLKLITDHSESSPSKIDKDYLDPNTREKLMYFSEKFDAKLFLSRIHQDTSAADLEAGGLALKTDLKGRTQQKKQLVKENFDCFVSCKTTIDDIESKLRRIEEDPEGAGTSHLFNCIQG

pLDDT: mean 78.21, std 22.37, range [31.11, 98.56]